Protein AF-A0A3M7RHE8-F1 (afdb_monomer)

Sequence (143 aa):
MLGQCRLSRFGSFSPKVFNRLSCANCYNLLVYVSPDTKLQFNVTYEGYLVSDDLGFDPTDPNDILGIKSSMQLSEFDRWRACCVSAERCCSKVMVKSPTNSSGHCTSIWDGWSCHKRTLAGQISKVKCPYYVLGDTCNTVFDY

Secondary structure (DSSP, 8-state):
-PPPEEETTTEEE-HHHHHHHHHHHHHHHHHHH-TT----SEEPTTS-EEETTEEE-TT-HHHHHHHHHTS-HHHHHHHHHHHHHHHHIIIIIITTS-S--TTEEPPEE-SS-EEPPEETTS----PPPHHHHTT-TT-----

Mean predicted aligned error: 5.84 Å

Nearest PDB structures (foldseek):
  4btl-assembly1_B  TM=3.552E-01  e=3.622E+00  Mus musculus
  2xuq-assembly1_B  TM=2.195E-01  e=7.659E+00  Mus musculus

Solvent-accessible surface area (backbone atoms only — not comparable to full-atom values): 8298 Å² total; per-residue (Å²): 131,86,49,51,19,32,39,68,91,78,46,75,30,50,57,70,57,34,41,23,35,47,27,30,48,20,52,63,46,42,50,78,60,35,81,86,56,70,80,74,52,49,70,48,97,81,12,33,38,31,46,94,93,46,76,31,48,66,74,40,78,76,37,41,55,61,58,47,73,60,51,54,70,72,57,44,52,26,31,52,49,41,26,54,50,48,40,47,31,30,71,67,46,26,46,69,44,82,88,81,60,88,70,44,44,73,39,32,32,74,70,80,52,64,46,65,65,35,52,61,96,56,88,82,84,70,81,71,49,49,60,60,51,48,92,61,71,75,74,76,83,82,128

Structure (mmCIF, N/CA/C/O backbone):
data_AF-A0A3M7RHE8-F1
#
_entry.id   AF-A0A3M7RHE8-F1
#
loop_
_atom_site.group_PDB
_atom_site.id
_atom_site.type_symbol
_atom_site.label_atom_id
_atom_site.label_alt_id
_atom_site.label_comp_id
_atom_site.label_asym_id
_atom_site.label_entity_id
_atom_site.label_seq_id
_atom_site.pdbx_PDB_ins_code
_atom_site.Cartn_x
_atom_site.Cartn_y
_atom_site.Cartn_z
_atom_site.occupancy
_atom_site.B_iso_or_equiv
_atom_site.auth_seq_id
_atom_site.auth_comp_id
_atom_site.auth_asym_id
_atom_site.auth_atom_id
_atom_site.pdbx_PDB_model_num
ATOM 1 N N . MET A 1 1 ? 22.206 -6.724 -3.349 1.00 43.06 1 MET A N 1
ATOM 2 C CA . MET A 1 1 ? 21.423 -5.502 -3.640 1.00 43.06 1 MET A CA 1
ATOM 3 C C . MET A 1 1 ? 20.066 -5.639 -2.974 1.00 43.06 1 MET A C 1
ATOM 5 O O . MET A 1 1 ? 19.356 -6.585 -3.288 1.00 43.06 1 MET A O 1
ATOM 9 N N . LEU A 1 2 ? 19.725 -4.761 -2.029 1.00 55.75 2 LEU A N 1
ATOM 10 C CA . LEU A 1 2 ? 18.357 -4.675 -1.509 1.00 55.75 2 LEU A CA 1
ATOM 11 C C . LEU A 1 2 ? 17.457 -4.200 -2.659 1.00 55.75 2 LEU A C 1
ATOM 13 O O . LEU A 1 2 ? 17.744 -3.171 -3.269 1.00 55.75 2 LEU A O 1
ATOM 17 N N . GLY A 1 3 ? 16.436 -4.983 -3.012 1.00 67.12 3 GLY A N 1
ATOM 18 C CA . GLY A 1 3 ? 15.517 -4.628 -4.094 1.00 67.12 3 GLY A CA 1
ATOM 19 C C . GLY A 1 3 ? 14.795 -3.313 -3.802 1.00 67.12 3 GLY A C 1
ATOM 20 O O . GLY A 1 3 ? 14.473 -3.037 -2.650 1.00 67.12 3 GLY A O 1
ATOM 21 N N . GLN A 1 4 ? 14.557 -2.499 -4.829 1.00 86.38 4 GLN A N 1
ATOM 22 C CA . GLN A 1 4 ? 13.878 -1.209 -4.694 1.00 86.38 4 GLN A CA 1
ATOM 23 C C . GLN A 1 4 ? 12.432 -1.295 -5.183 1.00 86.38 4 GLN A C 1
ATOM 25 O O . GLN A 1 4 ? 12.135 -1.990 -6.156 1.00 86.38 4 GLN A O 1
ATOM 30 N N . CYS A 1 5 ? 11.545 -0.559 -4.517 1.00 94.25 5 CYS A N 1
ATOM 31 C CA . CYS A 1 5 ? 10.127 -0.479 -4.843 1.00 94.25 5 CYS A CA 1
ATOM 32 C C . CYS A 1 5 ? 9.728 0.970 -5.090 1.00 94.25 5 CYS A C 1
ATOM 34 O O . CYS A 1 5 ? 10.124 1.862 -4.344 1.00 94.25 5 CYS A O 1
ATOM 36 N N . ARG A 1 6 ? 8.980 1.215 -6.166 1.00 93.12 6 ARG A N 1
ATOM 37 C CA . ARG A 1 6 ? 8.737 2.550 -6.698 1.00 93.12 6 ARG A CA 1
ATOM 38 C C . ARG A 1 6 ? 7.279 2.965 -6.568 1.00 93.12 6 ARG A C 1
ATOM 40 O O . ARG A 1 6 ? 6.387 2.310 -7.105 1.00 93.12 6 ARG A O 1
ATOM 47 N N . LEU A 1 7 ? 7.068 4.106 -5.923 1.00 92.50 7 LEU A N 1
ATOM 48 C CA . LEU A 1 7 ? 5.812 4.846 -5.974 1.00 92.50 7 LEU A CA 1
ATOM 49 C C . LEU A 1 7 ? 5.842 5.782 -7.185 1.00 92.50 7 LEU A C 1
ATOM 51 O O . LEU A 1 7 ? 6.844 6.466 -7.412 1.00 92.50 7 LEU A O 1
ATOM 55 N N . SER A 1 8 ? 4.746 5.846 -7.947 1.00 85.75 8 SER A N 1
ATOM 56 C CA . SER A 1 8 ? 4.677 6.627 -9.192 1.00 85.75 8 SER A CA 1
ATOM 57 C C . SER A 1 8 ? 5.111 8.085 -9.015 1.00 85.75 8 SER A C 1
ATOM 59 O O . SER A 1 8 ? 5.828 8.612 -9.862 1.00 85.75 8 SER A O 1
ATOM 61 N N . ARG A 1 9 ? 4.710 8.721 -7.905 1.00 76.88 9 ARG A N 1
ATOM 62 C CA . ARG A 1 9 ? 4.950 10.150 -7.632 1.00 76.88 9 ARG A CA 1
ATOM 63 C C . ARG A 1 9 ? 6.187 10.451 -6.778 1.00 76.88 9 ARG A C 1
ATOM 65 O O . ARG A 1 9 ? 6.620 11.593 -6.755 1.00 76.88 9 ARG A O 1
ATOM 72 N N . PHE A 1 10 ? 6.750 9.455 -6.092 1.00 81.94 10 PHE A N 1
ATOM 73 C CA . PHE A 1 10 ? 7.754 9.683 -5.038 1.00 81.94 10 PHE A CA 1
ATOM 74 C C . PHE A 1 10 ? 9.099 8.989 -5.289 1.00 81.94 10 PHE A C 1
ATOM 76 O O . PHE A 1 10 ? 10.057 9.217 -4.559 1.00 81.94 10 PHE A O 1
ATOM 83 N N . GLY A 1 11 ? 9.198 8.156 -6.329 1.00 85.94 11 GLY A N 1
ATOM 84 C CA . GLY A 1 11 ? 10.442 7.473 -6.677 1.00 85.94 11 GLY A CA 1
ATOM 85 C C . GLY A 1 11 ? 10.632 6.147 -5.941 1.00 85.94 11 GLY A C 1
ATOM 86 O O . GLY A 1 11 ? 9.659 5.479 -5.585 1.00 85.94 11 GLY A O 1
ATOM 87 N N . SER A 1 12 ? 11.891 5.723 -5.818 1.00 91.62 12 SER A N 1
ATOM 88 C CA . SER A 1 12 ? 12.286 4.397 -5.331 1.00 91.62 12 SER A CA 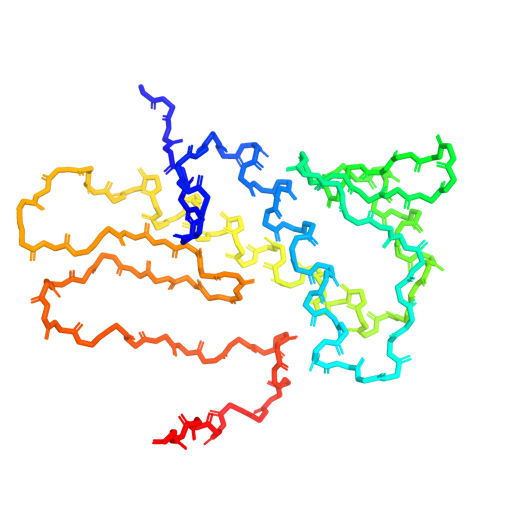1
ATOM 89 C C . SER A 1 12 ? 12.605 4.398 -3.837 1.00 91.62 12 SER A C 1
ATOM 91 O O . SER A 1 12 ? 13.361 5.236 -3.357 1.00 91.62 12 SER A O 1
ATOM 93 N N . PHE A 1 13 ? 12.113 3.388 -3.128 1.00 93.88 13 PHE A N 1
ATOM 94 C CA . PHE A 1 13 ? 12.302 3.181 -1.695 1.00 93.88 13 PHE A CA 1
ATOM 95 C C . PHE A 1 13 ? 12.764 1.752 -1.406 1.00 93.88 13 PHE A C 1
ATOM 97 O O . PHE A 1 13 ? 12.610 0.847 -2.232 1.00 93.88 13 PHE A O 1
ATOM 104 N N . SER A 1 14 ? 13.303 1.530 -0.205 1.00 94.56 14 SER A N 1
ATOM 105 C CA . SER A 1 14 ? 13.464 0.169 0.313 1.00 94.56 14 SER A CA 1
ATOM 106 C C . SER A 1 14 ? 12.086 -0.479 0.528 1.00 94.56 14 SER A C 1
ATOM 108 O O . SER A 1 14 ? 11.113 0.245 0.753 1.00 94.56 14 SER A O 1
ATOM 110 N N . PRO A 1 15 ? 11.964 -1.819 0.521 1.00 95.62 15 PRO A N 1
ATOM 111 C CA . PRO A 1 15 ? 10.672 -2.486 0.673 1.00 95.62 15 PRO A CA 1
ATOM 112 C C . PRO A 1 15 ? 9.956 -2.106 1.972 1.00 95.62 15 PRO A C 1
ATOM 114 O O . PRO A 1 15 ? 8.754 -1.879 1.965 1.00 95.62 15 PRO A O 1
ATOM 117 N N . LYS A 1 16 ? 10.703 -1.945 3.074 1.00 95.69 16 LYS A N 1
ATOM 118 C CA . LYS A 1 16 ? 10.145 -1.526 4.367 1.00 95.69 16 LYS A CA 1
ATOM 119 C C . LYS A 1 16 ? 9.508 -0.135 4.288 1.00 95.69 16 LYS A C 1
ATOM 121 O O . LYS A 1 16 ? 8.362 0.038 4.685 1.00 95.69 16 LYS A O 1
ATOM 126 N N . VAL A 1 17 ? 10.235 0.846 3.748 1.00 96.06 17 VAL A N 1
ATOM 127 C CA . VAL A 1 17 ? 9.732 2.224 3.618 1.00 96.06 17 VAL A CA 1
ATOM 128 C C . VAL A 1 17 ? 8.585 2.286 2.608 1.00 96.06 17 VAL A C 1
ATOM 130 O O . VAL A 1 17 ? 7.576 2.934 2.866 1.00 96.06 17 VAL A O 1
ATOM 133 N N . PHE A 1 18 ? 8.696 1.554 1.497 1.00 97.00 18 PHE A N 1
ATOM 134 C CA . PHE A 1 18 ? 7.631 1.436 0.507 1.00 97.00 18 PHE A CA 1
ATOM 135 C C . PHE A 1 18 ? 6.342 0.875 1.118 1.00 97.00 18 PHE A C 1
ATOM 137 O O . PHE A 1 18 ? 5.277 1.445 0.897 1.00 97.00 18 PHE A O 1
ATOM 144 N N . ASN A 1 19 ? 6.417 -0.221 1.880 1.00 97.12 19 ASN A N 1
ATOM 145 C CA . ASN A 1 19 ? 5.241 -0.857 2.477 1.00 97.12 19 ASN A CA 1
ATOM 146 C C . ASN A 1 19 ? 4.519 0.104 3.426 1.00 97.12 19 ASN A C 1
ATOM 148 O O . ASN A 1 19 ? 3.299 0.218 3.359 1.00 97.12 19 ASN A O 1
ATOM 152 N N . ARG A 1 20 ? 5.269 0.853 4.242 1.00 97.50 20 ARG A N 1
ATOM 153 C CA . ARG A 1 20 ? 4.690 1.856 5.139 1.00 97.50 20 ARG A CA 1
ATOM 154 C C . ARG A 1 20 ? 4.011 2.993 4.375 1.00 97.50 20 ARG A C 1
ATOM 156 O O . ARG A 1 20 ? 2.820 3.220 4.556 1.00 97.50 20 ARG A O 1
ATOM 163 N N . LEU A 1 21 ? 4.729 3.639 3.453 1.00 97.00 21 LEU A N 1
ATOM 164 C CA . LEU A 1 21 ? 4.190 4.739 2.643 1.00 97.00 21 LEU A CA 1
ATOM 165 C C . LEU A 1 21 ? 2.973 4.313 1.814 1.00 97.00 21 LEU A C 1
ATOM 167 O O . LEU A 1 21 ? 1.969 5.016 1.763 1.00 97.00 21 LEU A O 1
ATOM 171 N N . SER A 1 22 ? 3.052 3.161 1.147 1.00 96.88 22 SER A N 1
ATOM 172 C CA . SER A 1 22 ? 1.951 2.658 0.323 1.00 96.88 22 SER A CA 1
ATOM 173 C C . SER A 1 22 ? 0.731 2.286 1.163 1.00 96.88 22 SER A C 1
ATOM 175 O O . SER A 1 22 ? -0.379 2.623 0.765 1.00 96.88 22 SER A O 1
ATOM 177 N N . CYS A 1 23 ? 0.916 1.677 2.337 1.00 97.38 23 CYS A N 1
ATOM 178 C CA . CYS A 1 23 ? -0.192 1.344 3.227 1.00 97.38 23 CYS A CA 1
ATOM 179 C C . CYS A 1 23 ? -0.840 2.591 3.855 1.00 97.38 23 CYS A C 1
ATOM 181 O O . CYS A 1 23 ? -2.063 2.647 3.984 1.00 97.38 23 CYS A O 1
ATOM 183 N N . ALA A 1 24 ? -0.058 3.631 4.157 1.00 96.88 24 ALA A N 1
ATOM 184 C CA . ALA A 1 24 ? -0.593 4.927 4.572 1.00 96.88 24 ALA A CA 1
ATOM 185 C C . ALA A 1 24 ? -1.366 5.627 3.438 1.00 96.88 24 ALA A C 1
ATOM 187 O O . ALA A 1 24 ? -2.456 6.150 3.645 1.00 96.88 24 ALA A O 1
ATOM 188 N N . ASN A 1 25 ? -0.874 5.563 2.198 1.00 94.75 25 ASN A N 1
ATOM 189 C CA . ASN A 1 25 ? -1.612 6.078 1.040 1.00 94.75 25 ASN A CA 1
ATOM 190 C C . ASN A 1 25 ? -2.921 5.309 0.794 1.00 94.75 25 ASN A C 1
ATOM 192 O O . ASN A 1 25 ? -3.935 5.916 0.457 1.00 94.75 25 ASN A O 1
ATOM 196 N N . CYS A 1 26 ? -2.924 3.992 1.015 1.00 95.69 26 CYS A N 1
ATOM 197 C CA . CYS A 1 26 ? -4.138 3.178 0.984 1.00 95.69 26 CYS A CA 1
ATOM 198 C C . CYS A 1 26 ? -5.167 3.604 2.042 1.00 95.69 26 CYS A C 1
ATOM 200 O O . CYS A 1 26 ? -6.359 3.405 1.836 1.00 95.69 26 CYS A O 1
ATOM 202 N N . TYR A 1 27 ? -4.736 4.167 3.173 1.00 95.50 27 TYR A N 1
ATOM 203 C CA . TYR A 1 27 ? -5.649 4.693 4.187 1.00 95.50 27 TYR A CA 1
ATOM 204 C C . TYR A 1 27 ? -6.359 5.953 3.671 1.00 95.50 27 TYR A C 1
ATOM 206 O O . TYR A 1 27 ? -7.585 6.022 3.696 1.00 95.50 27 TYR A O 1
ATOM 214 N N . ASN A 1 28 ? -5.613 6.888 3.068 1.00 92.56 28 ASN A N 1
ATOM 215 C CA . ASN A 1 28 ? -6.195 8.055 2.389 1.00 92.56 28 ASN A CA 1
ATOM 216 C C . ASN A 1 28 ? -7.128 7.673 1.230 1.00 92.56 28 ASN A C 1
ATOM 218 O O . ASN A 1 28 ? -8.090 8.388 0.954 1.00 92.56 28 ASN A O 1
ATOM 222 N N . LEU A 1 29 ? -6.872 6.543 0.562 1.00 90.81 29 LEU A N 1
ATOM 223 C CA . LEU A 1 29 ? -7.726 6.048 -0.518 1.00 90.81 29 LEU A CA 1
ATOM 224 C C . LEU A 1 29 ? -9.167 5.788 -0.054 1.00 9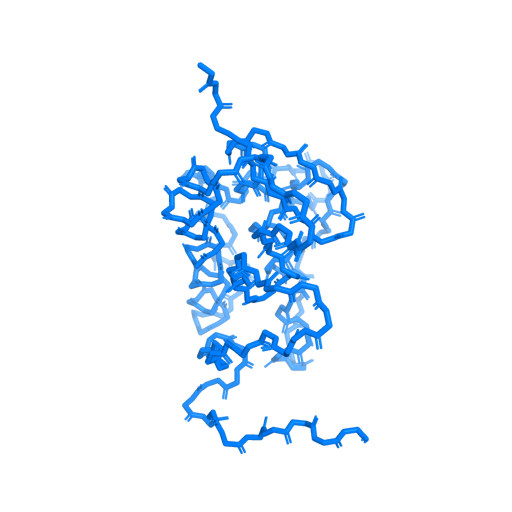0.81 29 LEU A C 1
ATOM 226 O O . LEU A 1 29 ? -10.082 5.950 -0.859 1.00 90.81 29 LEU A O 1
ATOM 230 N N . LEU A 1 30 ? -9.381 5.434 1.221 1.00 89.94 30 LEU A N 1
ATOM 231 C CA . LEU A 1 30 ? -10.709 5.124 1.758 1.00 89.94 30 LEU A CA 1
ATOM 232 C C . LEU A 1 30 ? -11.717 6.260 1.539 1.00 89.94 30 LEU A C 1
ATOM 234 O O . LEU A 1 30 ? -12.838 5.982 1.128 1.00 89.94 30 LEU A O 1
ATOM 238 N N . VAL A 1 31 ? -11.300 7.520 1.701 1.00 88.38 31 VAL A N 1
ATOM 239 C CA . VAL A 1 31 ? -12.167 8.702 1.500 1.00 88.38 31 VAL A CA 1
ATOM 240 C C . VAL A 1 31 ? -12.707 8.780 0.071 1.00 88.38 31 VAL A C 1
ATOM 242 O O . VAL A 1 31 ? -13.814 9.258 -0.154 1.00 88.38 31 VAL A O 1
ATOM 245 N N . TYR A 1 32 ? -11.947 8.286 -0.908 1.00 84.25 32 TYR A N 1
ATOM 246 C CA . TYR A 1 32 ? -12.362 8.301 -2.310 1.00 84.25 32 TYR A CA 1
ATOM 247 C C . TYR A 1 32 ? -13.276 7.129 -2.676 1.00 84.25 32 TYR A C 1
ATOM 249 O O . TYR A 1 32 ? -14.049 7.234 -3.624 1.00 84.25 32 TYR A O 1
ATOM 257 N N . VAL A 1 33 ? -13.180 6.008 -1.957 1.00 82.56 33 VAL A N 1
ATOM 258 C CA . VAL A 1 33 ? -13.897 4.760 -2.287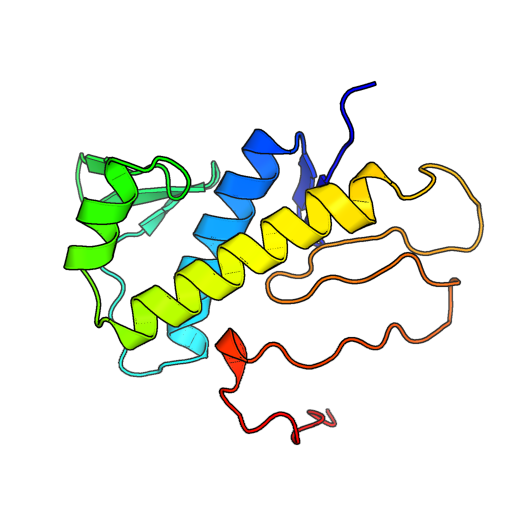 1.00 82.56 33 VAL A CA 1
ATOM 259 C C . VAL A 1 33 ? -15.074 4.476 -1.352 1.00 82.56 33 VAL A C 1
ATOM 261 O O . VAL A 1 33 ? -15.825 3.521 -1.561 1.00 82.56 33 VAL A O 1
ATOM 264 N N . SER A 1 34 ? -15.213 5.282 -0.305 1.00 83.19 34 SER A N 1
ATOM 265 C CA . SER A 1 34 ? -16.262 5.213 0.702 1.00 83.19 34 SER A CA 1
ATOM 266 C C . SER A 1 34 ? -16.536 6.642 1.198 1.00 83.19 34 SER A C 1
ATOM 268 O O . SER A 1 34 ? -15.878 7.115 2.121 1.00 83.19 34 SER A O 1
ATOM 270 N N . PRO A 1 35 ? -17.470 7.371 0.554 1.00 78.31 35 PRO A N 1
ATOM 271 C CA . PRO A 1 35 ? -17.705 8.795 0.826 1.00 78.31 35 PRO A CA 1
ATOM 272 C C . PRO A 1 35 ? -18.092 9.113 2.276 1.00 78.31 35 PRO A C 1
ATOM 274 O O . PRO A 1 35 ? -17.826 10.212 2.756 1.00 78.31 35 PRO A O 1
ATOM 277 N N . ASP A 1 36 ? -18.695 8.151 2.977 1.00 84.31 36 ASP A N 1
ATOM 278 C CA . ASP A 1 36 ? -19.088 8.290 4.382 1.00 84.31 36 ASP A CA 1
ATOM 279 C C . ASP A 1 36 ? -17.926 8.040 5.361 1.00 84.31 36 ASP A C 1
ATOM 281 O O . ASP A 1 36 ? -18.075 8.243 6.571 1.00 84.31 36 ASP A O 1
ATOM 285 N N . THR A 1 37 ? -16.759 7.613 4.862 1.00 87.31 37 THR A N 1
ATOM 286 C CA . THR A 1 37 ? -15.579 7.358 5.689 1.00 87.31 37 THR A CA 1
ATOM 287 C C . THR A 1 37 ? -15.062 8.649 6.304 1.00 87.31 37 THR A C 1
ATOM 289 O O . THR A 1 37 ? -14.668 9.590 5.615 1.00 87.31 37 THR A O 1
ATOM 292 N N . LYS A 1 38 ? -14.963 8.652 7.634 1.00 88.38 38 LYS A N 1
ATOM 293 C CA . LYS A 1 38 ? -14.302 9.706 8.406 1.00 88.38 38 LYS A CA 1
ATOM 294 C C . LYS A 1 38 ? -12.986 9.171 8.944 1.00 88.38 38 LYS A C 1
ATOM 296 O O . LYS A 1 38 ? -12.970 8.408 9.906 1.00 88.38 38 LYS A O 1
ATOM 301 N N . LEU A 1 39 ? -11.886 9.562 8.308 1.00 89.88 39 LEU A N 1
ATOM 302 C CA . LEU A 1 39 ? -10.555 9.180 8.767 1.00 89.88 39 LEU A CA 1
ATOM 303 C C . LEU A 1 39 ? -10.241 9.866 10.097 1.00 89.88 39 LEU A C 1
ATOM 305 O O . LEU A 1 39 ? -10.349 11.083 10.208 1.00 89.88 39 LEU A O 1
ATOM 309 N N . GLN A 1 40 ? -9.815 9.080 11.083 1.00 92.62 40 GLN A N 1
ATOM 310 C CA . GLN A 1 40 ? -9.429 9.585 12.407 1.00 92.62 40 GLN A CA 1
ATOM 311 C C . GLN A 1 40 ? -7.948 9.962 12.514 1.00 92.62 40 GLN A C 1
ATOM 313 O O . GLN A 1 40 ? -7.523 10.532 13.510 1.00 92.62 40 GLN A O 1
ATOM 318 N N . PHE A 1 41 ? -7.159 9.649 11.489 1.00 95.25 41 PHE A N 1
ATOM 319 C CA . PHE A 1 41 ? -5.715 9.832 11.488 1.00 95.25 41 PHE A CA 1
ATOM 320 C C . PHE A 1 41 ? -5.302 10.664 10.285 1.00 95.25 41 PHE A C 1
ATOM 322 O O . PHE A 1 41 ? -5.814 10.467 9.181 1.00 95.25 41 PHE A O 1
ATOM 329 N N . ASN A 1 42 ? -4.327 11.539 10.490 1.00 95.00 42 ASN A N 1
ATOM 330 C CA . ASN A 1 42 ? -3.610 12.189 9.406 1.00 95.00 42 ASN A CA 1
ATOM 331 C C . ASN A 1 42 ? -2.463 11.292 8.936 1.00 95.00 42 ASN A C 1
ATOM 333 O O . ASN A 1 42 ? -1.854 10.578 9.730 1.00 95.00 42 ASN A O 1
ATOM 337 N N . VAL A 1 43 ? -2.147 11.345 7.645 1.00 95.44 43 VAL A N 1
ATOM 338 C CA . VAL A 1 43 ? -1.016 10.609 7.069 1.00 95.44 43 VAL A CA 1
ATOM 339 C C . VAL A 1 43 ? 0.206 11.520 7.007 1.00 95.44 43 VAL A C 1
ATOM 341 O O . VAL A 1 43 ? 0.155 12.572 6.369 1.00 95.44 43 VAL A O 1
ATOM 344 N N . THR A 1 44 ? 1.312 11.120 7.637 1.00 95.38 44 THR A N 1
ATOM 345 C CA . THR A 1 44 ? 2.580 11.865 7.564 1.00 95.38 44 THR A CA 1
ATOM 346 C C . THR A 1 44 ? 3.331 11.588 6.262 1.00 95.38 44 THR A C 1
ATOM 348 O O . THR A 1 44 ? 3.066 10.609 5.557 1.00 95.38 44 THR A O 1
ATOM 351 N N . TYR A 1 45 ? 4.330 12.420 5.950 1.00 92.50 45 TYR A N 1
ATOM 352 C CA . TYR A 1 45 ? 5.165 12.227 4.759 1.00 92.50 45 TYR A CA 1
ATOM 353 C C . TYR A 1 45 ? 6.027 10.956 4.836 1.00 92.50 45 TYR A C 1
ATOM 355 O O . TYR A 1 45 ? 6.397 10.399 3.804 1.00 92.50 45 TYR A O 1
ATOM 363 N N . GLU A 1 46 ? 6.333 10.471 6.041 1.00 94.56 46 GLU A N 1
ATOM 364 C CA . GLU A 1 46 ? 7.039 9.211 6.281 1.00 94.56 46 GLU A CA 1
ATOM 365 C C . GLU A 1 46 ? 6.114 7.988 6.265 1.00 94.56 46 GLU A C 1
ATOM 367 O O . GLU A 1 46 ? 6.613 6.857 6.314 1.00 94.56 46 GLU A O 1
ATOM 372 N N . GLY A 1 47 ? 4.797 8.197 6.174 1.00 95.75 47 GLY A N 1
ATOM 373 C CA . GLY A 1 47 ? 3.786 7.146 6.095 1.00 95.75 47 GLY A CA 1
ATOM 374 C C . GLY A 1 47 ? 3.291 6.637 7.446 1.00 95.75 47 GLY A C 1
ATOM 375 O O . GLY A 1 47 ? 2.869 5.486 7.524 1.00 95.75 47 GLY A O 1
ATOM 376 N N . TYR A 1 48 ? 3.359 7.445 8.502 1.00 97.25 48 TYR A N 1
ATOM 377 C CA . TYR A 1 48 ? 2.694 7.129 9.768 1.00 97.25 48 TYR A CA 1
ATOM 378 C C . TYR A 1 48 ? 1.256 7.648 9.761 1.00 97.25 48 TYR A C 1
ATOM 380 O O . TYR A 1 48 ? 0.951 8.633 9.085 1.00 97.25 48 TYR A O 1
ATOM 388 N N . LEU A 1 49 ? 0.380 6.979 10.508 1.00 97.06 49 LEU A N 1
ATOM 389 C CA . LEU A 1 49 ? -0.963 7.466 10.813 1.00 97.06 49 LEU A CA 1
ATOM 390 C C . LEU A 1 49 ? -0.914 8.140 12.181 1.00 97.06 49 LEU A C 1
ATOM 392 O O . LEU A 1 49 ? -0.494 7.505 13.142 1.00 97.06 49 LEU A O 1
ATOM 396 N N . VAL A 1 50 ? -1.295 9.412 12.274 1.00 96.00 50 VAL A N 1
ATOM 397 C CA . VAL A 1 50 ? -1.171 10.188 13.517 1.00 96.00 50 VAL A CA 1
ATOM 398 C C . VAL A 1 50 ? -2.500 10.797 13.951 1.00 96.00 50 VAL A C 1
ATOM 400 O O . VAL A 1 50 ? -3.247 11.317 13.120 1.00 96.00 50 VAL A O 1
ATOM 403 N N . SER A 1 51 ? -2.781 10.742 15.251 1.00 92.56 51 SER A N 1
ATOM 404 C CA . SER A 1 51 ? -3.861 11.479 15.921 1.00 92.56 51 SER A CA 1
ATOM 405 C C . SER A 1 51 ? -3.277 12.114 17.171 1.00 92.56 51 SER A C 1
ATOM 407 O O . SER A 1 51 ? -2.756 11.398 18.026 1.00 92.56 51 SER A O 1
ATOM 409 N N . ASP A 1 52 ? -3.370 13.438 17.274 1.00 86.19 52 ASP A N 1
ATOM 410 C CA . ASP A 1 52 ? -2.752 14.221 18.347 1.00 86.19 52 ASP A CA 1
ATOM 411 C C . ASP A 1 52 ? -1.257 13.870 18.511 1.00 86.19 52 ASP A C 1
ATOM 413 O O . ASP A 1 52 ? -0.479 14.071 17.576 1.00 86.19 52 ASP A O 1
ATOM 417 N N . ASP A 1 53 ? -0.871 13.298 19.656 1.00 82.94 53 ASP A N 1
ATOM 418 C CA . ASP A 1 53 ? 0.505 12.896 19.983 1.00 82.94 53 ASP A CA 1
ATOM 419 C C . ASP A 1 53 ? 0.792 11.401 19.729 1.00 82.94 53 ASP A C 1
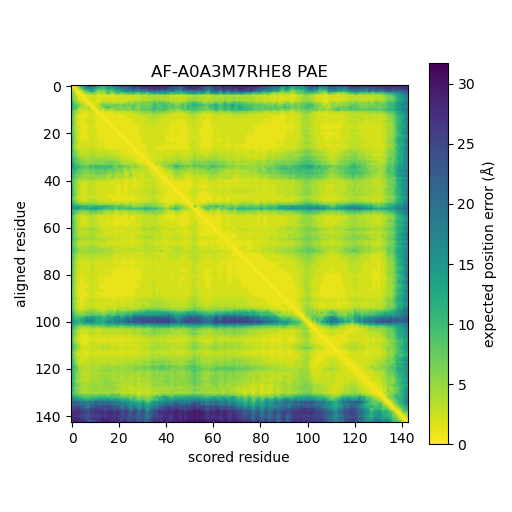ATOM 421 O O . ASP A 1 53 ? 1.892 10.913 20.003 1.00 82.94 53 ASP A O 1
ATOM 425 N N . LEU A 1 54 ? -0.188 10.642 19.224 1.00 88.88 54 LEU A N 1
ATOM 426 C CA . LEU A 1 54 ? -0.049 9.212 18.947 1.00 88.88 54 LEU A CA 1
ATOM 427 C C . LEU A 1 54 ? 0.270 8.973 17.472 1.00 88.88 54 LEU A C 1
ATOM 429 O O . LEU A 1 54 ? -0.442 9.445 16.586 1.00 88.88 54 LEU A O 1
ATOM 433 N N . GLY A 1 55 ? 1.321 8.192 17.217 1.00 93.50 55 GLY A N 1
ATOM 434 C CA . GLY A 1 55 ? 1.715 7.750 15.884 1.00 93.50 55 GLY A CA 1
ATOM 435 C C . GLY A 1 55 ? 1.675 6.235 15.756 1.00 93.50 55 GLY A C 1
ATOM 436 O O . GLY A 1 55 ? 2.190 5.524 16.612 1.00 93.50 55 GLY A O 1
ATOM 437 N N . PHE A 1 56 ? 1.087 5.766 14.661 1.00 96.62 56 PHE A N 1
ATOM 438 C CA . PHE A 1 56 ? 0.887 4.359 14.346 1.00 96.62 56 PHE A CA 1
ATOM 439 C C . PHE A 1 56 ? 1.621 4.017 13.045 1.00 96.62 56 PHE A C 1
ATOM 441 O O . PHE A 1 56 ? 1.434 4.683 12.018 1.00 96.62 56 PHE A O 1
ATOM 448 N N . ASP A 1 57 ? 2.452 2.976 13.059 1.00 97.38 57 ASP A N 1
ATOM 449 C CA . ASP A 1 57 ? 2.998 2.377 11.846 1.00 97.38 57 ASP A CA 1
ATOM 450 C C . ASP A 1 57 ? 1.928 1.457 11.225 1.00 97.38 57 ASP A C 1
ATOM 452 O O . ASP A 1 57 ? 1.599 0.412 11.789 1.00 97.38 57 ASP A O 1
ATOM 456 N N . PRO A 1 58 ? 1.390 1.773 10.031 1.00 97.06 58 PRO A N 1
ATOM 457 C CA . PRO A 1 58 ? 0.341 0.973 9.391 1.00 97.06 58 PRO A CA 1
ATOM 458 C C . PRO A 1 58 ? 0.787 -0.451 8.995 1.00 97.06 58 PRO A C 1
ATOM 460 O O . PRO A 1 58 ? -0.016 -1.252 8.496 1.00 97.06 58 PRO A O 1
ATOM 463 N N . THR A 1 59 ? 2.068 -0.777 9.185 1.00 96.69 59 THR A N 1
ATOM 464 C CA . THR A 1 59 ? 2.648 -2.101 8.950 1.00 96.69 59 THR A CA 1
ATOM 465 C C . THR A 1 59 ? 2.999 -2.859 10.230 1.00 96.69 59 THR A C 1
ATOM 467 O O . THR A 1 59 ? 3.267 -4.059 10.136 1.00 96.69 59 THR A O 1
ATOM 470 N N . ASP A 1 60 ? 2.958 -2.219 11.405 1.00 96.50 60 ASP A N 1
ATOM 471 C CA . ASP A 1 60 ? 3.205 -2.883 12.688 1.00 96.50 60 ASP A CA 1
ATOM 472 C C . ASP A 1 60 ? 1.936 -3.619 13.171 1.00 96.50 60 ASP A C 1
ATOM 474 O O . ASP A 1 60 ? 0.868 -3.010 13.284 1.00 96.50 60 ASP A O 1
ATOM 478 N N . PRO A 1 61 ? 2.005 -4.935 13.458 1.00 93.75 61 PRO A N 1
ATOM 479 C CA . PRO A 1 61 ? 0.865 -5.701 13.960 1.00 93.75 61 PRO A CA 1
ATOM 480 C C . PRO A 1 61 ? 0.213 -5.145 15.231 1.00 93.75 61 PRO A C 1
ATOM 482 O O . PRO A 1 61 ? -0.999 -5.301 15.390 1.00 93.75 61 PRO A O 1
ATOM 485 N N . ASN A 1 62 ? 0.982 -4.514 16.122 1.00 93.69 62 ASN A N 1
ATOM 486 C CA . ASN A 1 62 ? 0.460 -3.944 17.363 1.00 93.69 62 ASN A CA 1
ATOM 487 C C . ASN A 1 62 ? -0.373 -2.687 17.082 1.00 93.69 62 ASN A C 1
ATOM 489 O O . ASN A 1 62 ? -1.460 -2.524 17.637 1.00 93.69 62 ASN A O 1
ATOM 493 N N . ASP A 1 63 ? 0.086 -1.853 16.151 1.00 95.88 63 ASP A N 1
ATOM 494 C CA . ASP A 1 63 ? -0.576 -0.601 15.778 1.00 95.88 63 ASP A CA 1
ATOM 495 C C . ASP A 1 63 ? -1.821 -0.837 14.915 1.00 95.88 63 ASP A C 1
ATOM 497 O O . ASP A 1 63 ? -2.821 -0.122 15.030 1.00 95.88 63 ASP A O 1
ATOM 501 N N . ILE A 1 64 ? -1.812 -1.893 14.092 1.00 94.94 64 ILE A N 1
ATOM 502 C CA . ILE A 1 64 ? -2.950 -2.288 13.249 1.00 94.94 64 ILE A CA 1
ATOM 503 C C . ILE A 1 64 ? -4.227 -2.500 14.071 1.00 94.94 64 ILE A C 1
ATOM 505 O O . ILE A 1 64 ? -5.315 -2.210 13.571 1.00 94.94 64 ILE A O 1
ATOM 509 N N . LEU A 1 65 ? -4.130 -2.987 15.313 1.00 91.88 65 LEU A N 1
ATOM 510 C CA . LEU A 1 65 ? -5.300 -3.169 16.179 1.00 91.88 65 LEU A CA 1
ATOM 511 C C . LEU A 1 65 ? -5.928 -1.829 16.581 1.00 91.88 65 LEU A C 1
ATOM 513 O O . LEU A 1 65 ? -7.153 -1.697 16.535 1.00 91.88 65 LEU A O 1
ATOM 517 N N . GLY A 1 66 ? -5.099 -0.832 16.904 1.00 90.94 66 GLY A N 1
ATOM 518 C CA . GLY A 1 66 ? -5.548 0.532 17.182 1.00 90.94 66 GLY A CA 1
ATOM 519 C C . GLY A 1 66 ? -6.240 1.145 15.966 1.00 90.94 66 GLY A C 1
ATOM 520 O O . GLY A 1 66 ? -7.376 1.609 16.065 1.00 90.94 66 GLY A O 1
ATOM 521 N N . ILE A 1 67 ? -5.615 1.027 14.791 1.00 93.94 67 ILE A N 1
ATOM 522 C CA . ILE A 1 67 ? -6.173 1.535 13.530 1.00 93.94 67 ILE A CA 1
ATOM 523 C C . ILE A 1 67 ? -7.488 0.827 13.178 1.00 93.94 67 ILE A C 1
ATOM 525 O O . ILE A 1 67 ? -8.451 1.465 12.766 1.00 93.94 67 ILE A O 1
ATOM 529 N N . LYS A 1 68 ? -7.578 -0.494 13.380 1.00 94.62 68 LYS A N 1
ATOM 530 C CA . LYS A 1 68 ? -8.813 -1.253 13.133 1.00 94.62 68 LYS A CA 1
ATOM 531 C C . LYS A 1 68 ? -9.984 -0.722 13.953 1.00 94.62 68 LYS A C 1
ATOM 533 O O . LYS A 1 68 ? -11.100 -0.676 13.451 1.00 94.62 68 LYS A O 1
ATOM 538 N N . SER A 1 69 ? -9.735 -0.342 15.204 1.00 92.19 69 SER A N 1
ATOM 539 C CA . SER A 1 69 ? -10.785 0.142 16.102 1.00 92.19 69 SER A CA 1
ATOM 540 C C . SER A 1 69 ? -11.352 1.513 15.711 1.00 92.19 69 SER A C 1
ATOM 542 O O . SER A 1 69 ? -12.426 1.878 16.181 1.00 92.19 69 SER A O 1
ATOM 544 N N . SER A 1 70 ? -10.676 2.2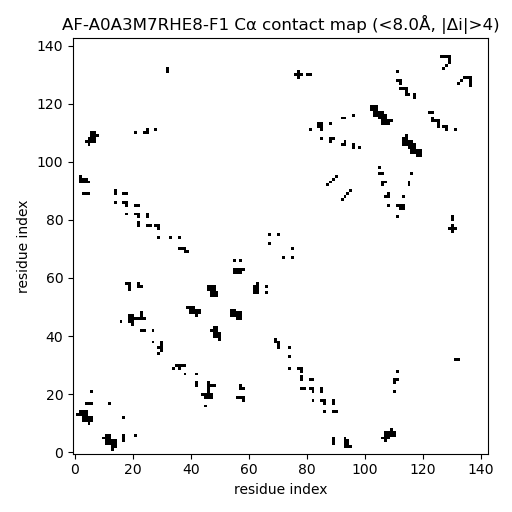53 14.823 1.00 91.19 70 SER A N 1
ATOM 545 C CA . SER A 1 70 ? -11.084 3.597 14.407 1.00 91.19 70 SER A CA 1
ATOM 546 C C . SER A 1 70 ? -12.011 3.630 13.185 1.00 91.19 70 SER A C 1
ATOM 548 O O . SER A 1 70 ? -12.383 4.723 12.754 1.00 91.19 70 SER A O 1
ATOM 550 N N . MET A 1 71 ? -12.335 2.481 12.581 1.00 92.50 71 MET A N 1
ATOM 551 C CA . MET A 1 71 ? -13.081 2.395 11.318 1.00 92.50 71 MET A CA 1
ATOM 552 C C . MET A 1 71 ? -14.009 1.176 11.268 1.00 92.50 71 MET A C 1
ATOM 554 O O . MET A 1 71 ? -13.901 0.251 12.075 1.00 92.50 71 MET A O 1
ATOM 558 N N . GLN A 1 72 ? -14.923 1.151 10.299 1.00 92.38 72 GLN A N 1
ATOM 559 C CA . GLN A 1 72 ? -15.792 -0.002 10.075 1.00 92.38 72 GLN A CA 1
ATOM 560 C C . GLN A 1 72 ? -14.990 -1.197 9.551 1.00 92.38 72 GLN A C 1
ATOM 562 O O . GLN A 1 72 ? -13.998 -1.045 8.836 1.00 92.38 72 GLN A O 1
ATOM 567 N N . LEU A 1 73 ? -15.459 -2.416 9.839 1.00 92.00 73 LEU A N 1
ATOM 568 C CA . LEU A 1 73 ? -14.764 -3.637 9.418 1.00 92.00 73 LEU A CA 1
ATOM 569 C C . LEU A 1 73 ? -14.573 -3.707 7.892 1.00 92.00 73 LEU A C 1
ATOM 571 O O . LEU A 1 73 ? -13.504 -4.087 7.429 1.00 92.00 73 LEU A O 1
ATOM 575 N N . SER A 1 74 ? -15.563 -3.270 7.112 1.00 90.06 74 SER A N 1
ATOM 576 C CA . SER A 1 74 ? -15.470 -3.225 5.649 1.00 90.06 74 SER A CA 1
ATOM 577 C C . SER A 1 74 ? -14.428 -2.226 5.136 1.00 90.06 74 SER A C 1
ATOM 579 O O . SER A 1 74 ? -13.774 -2.486 4.127 1.00 90.06 74 SER A O 1
ATOM 581 N N . GLU A 1 75 ? -14.256 -1.088 5.811 1.00 91.88 75 GLU A N 1
ATOM 582 C CA . GLU A 1 75 ? -13.220 -0.098 5.486 1.00 91.88 75 GLU A CA 1
ATOM 583 C C . GLU A 1 75 ? -11.840 -0.661 5.823 1.00 91.88 75 GLU A C 1
ATOM 585 O O . GLU A 1 75 ? -10.925 -0.598 5.002 1.00 91.88 75 GLU A O 1
ATOM 590 N N . PHE A 1 76 ? -11.724 -1.305 6.987 1.00 94.19 76 PHE A N 1
ATOM 591 C CA . PHE A 1 76 ? -10.508 -1.988 7.406 1.00 94.19 76 PHE A CA 1
ATOM 592 C C . PHE A 1 76 ? -10.094 -3.069 6.409 1.00 94.19 76 PHE A C 1
ATOM 594 O O . PHE A 1 76 ? -8.938 -3.100 5.987 1.00 94.19 76 PHE A O 1
ATOM 601 N N . ASP A 1 77 ? -11.026 -3.918 5.978 1.00 93.19 77 ASP A N 1
ATOM 602 C CA . ASP A 1 77 ? -10.742 -4.988 5.024 1.00 93.19 77 ASP A CA 1
ATOM 603 C C . ASP A 1 77 ? -10.275 -4.427 3.673 1.00 93.19 77 ASP A C 1
ATOM 605 O O . ASP A 1 77 ? -9.289 -4.912 3.110 1.00 93.19 77 ASP A O 1
ATOM 609 N N . ARG A 1 78 ? -10.910 -3.355 3.174 1.00 92.44 78 ARG A N 1
ATOM 610 C CA . ARG A 1 78 ? -10.480 -2.662 1.945 1.00 92.44 78 ARG A CA 1
ATOM 611 C C . ARG A 1 78 ? -9.090 -2.048 2.092 1.00 92.44 78 ARG A C 1
ATOM 613 O O . ARG A 1 78 ? -8.232 -2.243 1.229 1.00 92.44 78 ARG A O 1
ATOM 620 N N . TRP A 1 79 ? -8.841 -1.342 3.189 1.00 95.25 79 TRP A N 1
ATOM 621 C CA . TRP A 1 79 ? -7.544 -0.737 3.469 1.00 95.25 79 TRP A CA 1
ATOM 622 C C . TRP A 1 79 ? -6.436 -1.791 3.556 1.00 95.25 79 TRP A C 1
ATOM 624 O O . TRP A 1 79 ? -5.425 -1.692 2.854 1.00 95.25 79 TRP A O 1
ATOM 634 N N . ARG A 1 80 ? -6.647 -2.860 4.335 1.00 96.62 80 ARG A N 1
ATOM 635 C CA . ARG A 1 80 ? -5.691 -3.969 4.460 1.00 96.62 80 ARG A CA 1
ATOM 636 C C . ARG A 1 80 ? -5.451 -4.669 3.132 1.00 96.62 80 ARG A C 1
ATOM 638 O O . ARG A 1 80 ? -4.301 -4.971 2.809 1.00 96.62 80 ARG A O 1
ATOM 645 N N . ALA A 1 81 ? -6.494 -4.890 2.340 1.00 95.38 81 ALA A N 1
ATOM 646 C CA . ALA A 1 81 ? -6.371 -5.457 1.005 1.00 95.38 81 ALA A CA 1
ATOM 647 C C . ALA A 1 81 ? -5.499 -4.595 0.078 1.00 95.38 81 ALA A C 1
ATOM 649 O O . ALA A 1 81 ? -4.645 -5.131 -0.636 1.00 95.38 81 ALA A O 1
ATOM 650 N N . CYS A 1 82 ? -5.660 -3.271 0.129 1.00 96.38 82 CYS A N 1
ATOM 651 C CA . CYS A 1 82 ? -4.811 -2.332 -0.599 1.00 96.38 82 CYS A CA 1
ATOM 652 C C . CYS A 1 82 ? -3.345 -2.424 -0.139 1.00 96.38 82 CYS A C 1
ATOM 654 O O . CYS A 1 82 ? -2.454 -2.598 -0.975 1.00 96.38 82 CYS A O 1
ATOM 656 N N . CYS A 1 83 ? -3.088 -2.426 1.176 1.00 97.38 83 CYS A N 1
ATOM 657 C CA . CYS A 1 83 ? -1.736 -2.562 1.733 1.00 97.38 83 CYS A CA 1
ATOM 658 C C . CYS A 1 83 ? -1.040 -3.853 1.279 1.00 97.38 83 CYS A C 1
ATOM 660 O O . CYS A 1 83 ? 0.087 -3.822 0.780 1.00 97.38 83 CYS A O 1
ATOM 662 N N . VAL A 1 84 ? -1.731 -4.991 1.393 1.00 97.12 84 VAL A N 1
ATOM 663 C CA . VAL A 1 84 ? -1.211 -6.304 0.976 1.00 97.12 84 VAL A CA 1
ATOM 664 C C . VAL A 1 84 ? -0.956 -6.339 -0.533 1.00 97.12 84 VAL A C 1
ATOM 666 O O . VAL A 1 84 ? 0.028 -6.923 -0.995 1.00 97.12 84 VAL A O 1
ATOM 669 N N . SER A 1 85 ? -1.815 -5.697 -1.327 1.00 96.75 85 SER A N 1
ATOM 670 C CA . SER A 1 85 ? -1.621 -5.585 -2.772 1.00 96.75 85 SER A CA 1
ATOM 671 C C . SER A 1 85 ? -0.364 -4.779 -3.122 1.00 96.75 85 SER A C 1
ATOM 673 O O . SER A 1 85 ? 0.409 -5.203 -3.988 1.00 96.75 85 SER A O 1
ATOM 675 N N . ALA A 1 86 ? -0.114 -3.666 -2.427 1.00 96.94 86 ALA A N 1
ATOM 676 C CA . ALA A 1 86 ? 1.091 -2.864 -2.610 1.00 96.94 86 ALA A CA 1
ATOM 677 C C . ALA A 1 86 ? 2.359 -3.649 -2.232 1.00 96.94 86 ALA A C 1
ATOM 679 O O . ALA A 1 86 ? 3.297 -3.743 -3.031 1.00 96.94 86 ALA A O 1
ATOM 680 N N . GLU A 1 87 ? 2.367 -4.301 -1.068 1.00 97.06 87 GLU A N 1
ATOM 681 C CA . GLU A 1 87 ? 3.474 -5.156 -0.624 1.00 97.06 87 GLU A C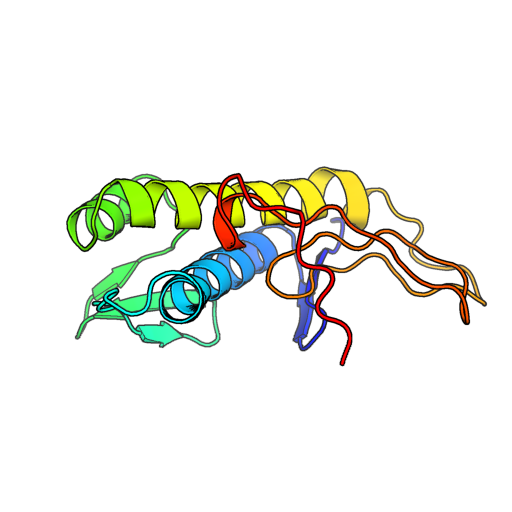A 1
ATOM 682 C C . GLU A 1 87 ? 3.762 -6.283 -1.630 1.00 97.06 87 GLU A C 1
ATOM 684 O O . GLU A 1 87 ? 4.917 -6.561 -1.986 1.00 97.06 87 GLU A O 1
ATOM 689 N N . ARG A 1 88 ? 2.712 -6.933 -2.145 1.00 96.38 88 ARG A N 1
ATOM 690 C CA . ARG A 1 88 ? 2.846 -7.964 -3.179 1.00 96.38 88 ARG A CA 1
ATOM 691 C C . ARG A 1 88 ? 3.431 -7.388 -4.465 1.00 96.38 88 ARG A C 1
ATOM 693 O O . ARG A 1 88 ? 4.268 -8.042 -5.089 1.00 96.38 88 ARG A O 1
ATOM 700 N N . CYS A 1 89 ? 3.025 -6.184 -4.859 1.00 96.06 89 CYS A N 1
ATOM 701 C CA . CYS A 1 89 ? 3.594 -5.503 -6.016 1.00 96.06 89 CYS A CA 1
ATOM 702 C C . CYS A 1 89 ? 5.101 -5.286 -5.845 1.00 96.06 89 CYS A C 1
ATOM 704 O O . CYS A 1 89 ? 5.894 -5.666 -6.708 1.00 96.06 89 CYS A O 1
ATOM 706 N N . CYS A 1 90 ? 5.510 -4.762 -4.693 1.00 96.12 90 CYS A N 1
ATOM 707 C CA . CYS A 1 90 ? 6.912 -4.563 -4.358 1.00 96.12 90 CYS A CA 1
ATOM 708 C C . CYS A 1 90 ? 7.697 -5.887 -4.404 1.00 96.12 90 CYS A C 1
ATOM 710 O O . CYS A 1 90 ? 8.604 -6.057 -5.224 1.00 96.12 90 CYS A O 1
ATOM 712 N N . SER A 1 91 ? 7.294 -6.868 -3.595 1.00 95.19 91 SER A N 1
ATOM 713 C CA . SER A 1 91 ? 8.045 -8.114 -3.387 1.00 95.19 91 SER A CA 1
ATOM 714 C C . SER A 1 91 ? 8.035 -9.078 -4.579 1.00 95.19 91 SER A C 1
ATOM 716 O O . SER A 1 91 ? 8.983 -9.847 -4.766 1.00 95.19 91 SER A O 1
ATOM 718 N N . LYS A 1 92 ? 6.966 -9.089 -5.386 1.00 93.50 92 LYS A N 1
ATOM 719 C CA . LYS A 1 92 ? 6.806 -10.055 -6.487 1.00 93.50 92 LYS A CA 1
ATOM 720 C C . LYS A 1 92 ? 7.006 -9.448 -7.868 1.00 93.50 92 LYS A C 1
ATOM 722 O O . LYS A 1 92 ? 7.347 -10.204 -8.774 1.00 93.50 92 LYS A O 1
ATOM 727 N N . VAL A 1 93 ? 6.803 -8.142 -8.040 1.00 92.81 93 VAL A N 1
ATOM 728 C CA . VAL A 1 93 ? 6.904 -7.481 -9.350 1.00 92.81 93 VAL A CA 1
ATOM 729 C C . VAL A 1 93 ? 8.129 -6.580 -9.405 1.00 92.81 93 VAL A C 1
ATOM 731 O O . VAL A 1 93 ? 9.001 -6.811 -10.237 1.00 92.81 93 VAL A O 1
ATOM 734 N N . MET A 1 94 ? 8.242 -5.587 -8.523 1.00 92.62 94 MET A N 1
ATOM 735 C CA . MET A 1 94 ? 9.279 -4.553 -8.644 1.00 92.62 94 MET A CA 1
ATOM 736 C C . MET A 1 94 ? 10.675 -5.076 -8.323 1.00 92.62 94 MET A C 1
ATOM 738 O O . MET A 1 94 ? 11.574 -4.940 -9.145 1.00 92.62 94 MET A O 1
ATOM 742 N N . VAL A 1 95 ? 10.840 -5.762 -7.188 1.00 90.62 95 VAL A N 1
ATOM 743 C CA . VAL A 1 95 ? 12.137 -6.327 -6.769 1.00 90.62 95 VAL A CA 1
ATOM 744 C C . VAL A 1 95 ? 12.672 -7.350 -7.775 1.00 90.62 95 VAL A C 1
ATOM 746 O O . VAL A 1 95 ? 13.880 -7.521 -7.905 1.00 90.62 95 VAL A O 1
ATOM 749 N N . LYS A 1 96 ? 11.775 -8.024 -8.501 1.00 85.94 96 LYS A N 1
ATOM 750 C CA . LYS A 1 96 ? 12.127 -9.012 -9.529 1.00 85.94 96 LYS A CA 1
ATOM 751 C C . LYS A 1 96 ? 12.280 -8.410 -10.927 1.00 85.94 96 LYS A C 1
ATOM 753 O O . LYS A 1 96 ? 12.679 -9.121 -11.845 1.00 85.94 96 LYS A O 1
ATOM 758 N N . SER A 1 97 ? 11.920 -7.140 -11.116 1.00 81.88 97 SER A N 1
ATOM 759 C CA . SER A 1 97 ? 11.995 -6.487 -12.421 1.00 81.88 97 SER A CA 1
ATOM 760 C C . SER A 1 97 ? 13.437 -6.073 -12.725 1.00 81.88 97 SER A C 1
ATOM 762 O O . SER A 1 97 ? 14.101 -5.513 -11.853 1.00 81.88 97 SER A O 1
ATOM 764 N N . PRO A 1 98 ? 13.923 -6.271 -13.962 1.00 76.56 98 PRO A N 1
ATOM 765 C CA . PRO A 1 98 ? 15.204 -5.721 -14.384 1.00 76.56 98 PRO A CA 1
ATOM 766 C C . PRO A 1 98 ? 15.216 -4.195 -14.230 1.00 76.56 98 PRO A C 1
ATOM 768 O O . PRO A 1 98 ? 14.285 -3.513 -14.673 1.00 76.56 98 PRO A O 1
ATOM 771 N N . THR A 1 99 ? 16.273 -3.658 -13.622 1.00 66.25 99 THR A N 1
ATOM 772 C CA . THR A 1 99 ? 16.437 -2.219 -13.364 1.00 66.25 99 THR A CA 1
ATOM 773 C C . THR A 1 99 ? 16.746 -1.420 -14.629 1.00 66.25 99 THR A C 1
ATOM 775 O O . THR A 1 99 ? 16.252 -0.306 -14.767 1.00 66.25 99 THR A O 1
ATOM 778 N N . ASN A 1 100 ? 17.471 -2.004 -15.588 1.00 61.69 100 ASN A N 1
ATOM 779 C CA . ASN A 1 100 ? 17.955 -1.311 -16.780 1.00 61.69 100 ASN A CA 1
ATOM 780 C C . ASN A 1 100 ? 17.547 -2.046 -18.059 1.00 61.69 100 ASN A C 1
ATOM 782 O O . ASN A 1 100 ? 18.160 -3.037 -18.442 1.00 61.69 100 ASN A O 1
ATOM 786 N N . SER A 1 101 ? 16.545 -1.522 -18.760 1.00 63.25 101 SER A N 1
ATOM 787 C CA . SER A 1 101 ? 16.511 -1.641 -20.218 1.00 63.25 101 SER A CA 1
ATOM 788 C C . SER A 1 101 ? 15.918 -0.370 -20.809 1.00 63.25 101 SER A C 1
ATOM 790 O O . SER A 1 101 ? 14.890 0.130 -20.342 1.00 63.25 101 SER A O 1
ATOM 792 N N . SER A 1 102 ? 16.614 0.191 -21.793 1.00 80.38 102 SER A N 1
ATOM 793 C CA . SER A 1 102 ? 16.100 1.291 -22.600 1.00 80.38 102 SER A CA 1
ATOM 794 C C . SER A 1 102 ? 14.767 0.882 -23.246 1.00 80.38 102 SER A C 1
ATOM 796 O O . SER A 1 102 ? 14.491 -0.299 -23.477 1.00 80.38 102 SER A O 1
ATOM 798 N N . GLY A 1 103 ? 13.888 1.858 -23.476 1.00 87.81 103 GLY A N 1
ATOM 799 C CA . GLY A 1 103 ? 12.621 1.637 -24.182 1.00 87.81 103 GLY A CA 1
ATOM 800 C C . GLY A 1 103 ? 11.488 0.989 -23.374 1.00 87.81 103 GLY A C 1
ATOM 801 O O . GLY A 1 103 ? 10.515 0.544 -23.973 1.00 87.81 103 GLY A O 1
ATOM 802 N N . HIS A 1 104 ? 11.565 0.933 -22.040 1.00 90.38 104 HIS A N 1
ATOM 803 C CA . HIS A 1 104 ? 10.447 0.482 -21.198 1.00 90.38 104 HIS A CA 1
ATOM 804 C C . HIS A 1 104 ? 10.201 1.425 -20.019 1.00 90.38 104 HIS A C 1
ATOM 806 O O . HIS A 1 104 ? 11.140 1.901 -19.378 1.00 90.38 104 HIS A O 1
ATOM 812 N N . CYS A 1 105 ? 8.931 1.594 -19.663 1.00 88.12 105 CYS A N 1
ATOM 813 C CA . CYS A 1 105 ? 8.532 2.115 -18.365 1.00 88.12 105 CYS A CA 1
ATOM 814 C C . CYS A 1 105 ? 8.793 1.052 -17.292 1.00 88.12 105 CYS A C 1
ATOM 816 O O . CYS A 1 105 ? 8.497 -0.130 -17.487 1.00 88.12 105 CYS A O 1
ATOM 818 N N . THR A 1 106 ? 9.353 1.464 -16.155 1.00 88.56 106 THR A N 1
ATOM 819 C CA . THR A 1 106 ? 9.607 0.550 -15.033 1.00 88.56 106 THR A CA 1
ATOM 820 C C . THR A 1 106 ? 8.311 0.122 -14.340 1.00 88.56 106 THR A C 1
ATOM 822 O O . THR A 1 106 ? 7.283 0.783 -14.470 1.00 88.56 106 THR A O 1
ATOM 825 N N . SER A 1 107 ? 8.369 -0.975 -13.583 1.00 91.62 107 SER A N 1
ATOM 826 C CA . SER A 1 107 ? 7.264 -1.407 -12.723 1.00 91.62 107 SER A CA 1
ATOM 827 C C . SER A 1 107 ? 7.060 -0.411 -11.572 1.00 91.62 107 SER A C 1
ATOM 829 O O . SER A 1 107 ? 8.037 -0.006 -10.938 1.00 91.62 107 SER A O 1
ATOM 831 N N . ILE A 1 108 ? 5.811 -0.040 -11.283 1.00 93.25 108 ILE A N 1
ATOM 832 C CA . ILE A 1 108 ? 5.455 0.957 -10.259 1.00 93.25 108 ILE A CA 1
ATOM 833 C C . ILE A 1 108 ? 4.164 0.589 -9.523 1.00 93.25 108 ILE A C 1
ATOM 835 O O . ILE A 1 108 ? 3.359 -0.210 -10.000 1.00 93.25 108 ILE A O 1
ATOM 839 N N . TRP A 1 109 ? 3.970 1.214 -8.365 1.00 95.38 109 TRP A N 1
ATOM 840 C CA . TRP A 1 109 ? 2.685 1.318 -7.684 1.00 95.38 109 TRP A CA 1
ATOM 841 C C . TRP A 1 109 ? 2.163 2.738 -7.869 1.00 95.38 109 TRP A C 1
ATOM 843 O O . TRP A 1 109 ? 2.865 3.703 -7.546 1.00 95.38 109 TRP A O 1
ATOM 853 N N . ASP A 1 110 ? 0.966 2.872 -8.424 1.00 91.81 110 ASP A N 1
ATOM 854 C CA . ASP A 1 110 ? 0.369 4.172 -8.758 1.00 91.81 110 ASP A CA 1
ATOM 855 C C . ASP A 1 110 ? -0.407 4.811 -7.595 1.00 91.81 110 ASP A C 1
ATOM 857 O O . ASP A 1 110 ? -0.704 6.002 -7.639 1.00 91.81 110 ASP A O 1
ATOM 861 N N . GLY A 1 111 ? -0.657 4.047 -6.530 1.00 90.94 111 GLY A N 1
ATOM 862 C CA . GLY A 1 111 ? -1.498 4.443 -5.402 1.00 90.94 111 GLY A CA 1
ATOM 863 C C . GLY A 1 111 ? -2.579 3.411 -5.090 1.00 90.94 111 GLY A C 1
ATOM 864 O O . GLY A 1 111 ? -2.944 3.276 -3.927 1.00 90.94 111 GLY A O 1
ATOM 865 N N . TRP A 1 112 ? -3.013 2.628 -6.081 1.00 90.38 112 TRP A N 1
ATOM 866 C CA . TRP A 1 112 ? -4.031 1.587 -5.906 1.00 90.38 112 TRP A CA 1
ATOM 867 C C . TRP A 1 112 ? -3.791 0.327 -6.751 1.00 90.38 112 TRP A C 1
ATOM 869 O O . TRP A 1 112 ? -4.424 -0.688 -6.503 1.00 90.38 112 TRP A O 1
ATOM 879 N N . SER A 1 113 ? -2.911 0.350 -7.749 1.00 92.69 113 SER A N 1
ATOM 880 C CA . SER A 1 113 ? -2.640 -0.752 -8.672 1.00 92.69 113 SER A CA 1
ATOM 881 C C . SER A 1 113 ? -1.153 -0.983 -8.902 1.00 92.69 113 SER A C 1
ATOM 883 O O . SER A 1 113 ? -0.305 -0.089 -8.862 1.00 92.69 113 SER A O 1
ATOM 885 N N . CYS A 1 114 ? -0.841 -2.241 -9.211 1.00 94.12 114 CYS A N 1
ATOM 886 C CA . CYS A 1 114 ? 0.501 -2.672 -9.562 1.00 94.12 114 CYS A CA 1
ATOM 887 C C . CYS A 1 114 ? 0.700 -2.668 -11.077 1.00 94.12 114 CYS A C 1
ATOM 889 O O . CYS A 1 114 ? 0.211 -3.562 -11.773 1.00 94.12 114 CYS A O 1
ATOM 891 N N . HIS A 1 115 ? 1.480 -1.719 -11.580 1.00 93.00 115 HIS A N 1
ATOM 892 C CA . HIS A 1 115 ? 1.856 -1.670 -12.985 1.00 93.00 115 HIS A CA 1
ATOM 893 C C . HIS A 1 115 ? 3.157 -2.427 -13.209 1.00 93.00 115 HIS A C 1
ATOM 895 O O . HIS A 1 115 ? 4.185 -2.156 -12.585 1.00 93.00 115 HIS A O 1
ATOM 901 N N . LYS A 1 116 ? 3.115 -3.393 -14.126 1.00 91.50 116 LYS A N 1
ATOM 902 C CA . LYS A 1 116 ? 4.308 -4.115 -14.567 1.00 91.50 116 LYS A CA 1
ATOM 903 C C . LYS A 1 116 ? 5.109 -3.260 -15.542 1.00 91.50 116 LYS A C 1
ATOM 905 O O . LYS A 1 116 ? 4.563 -2.397 -16.233 1.00 91.50 116 LYS A O 1
ATOM 910 N N . ARG A 1 117 ? 6.393 -3.592 -15.664 1.00 89.56 117 ARG A N 1
ATOM 911 C CA . ARG A 1 117 ? 7.255 -3.124 -16.745 1.00 89.56 117 ARG A CA 1
ATOM 912 C C . ARG A 1 117 ? 6.530 -3.266 -18.083 1.00 89.56 117 ARG A C 1
ATOM 914 O O . ARG A 1 117 ? 6.035 -4.342 -18.410 1.00 89.56 117 ARG A O 1
ATOM 921 N N . THR A 1 118 ? 6.467 -2.172 -18.827 1.00 89.88 118 THR A N 1
ATOM 922 C CA . THR A 1 118 ? 5.721 -2.070 -20.086 1.00 89.88 118 THR A CA 1
ATOM 923 C C . THR A 1 118 ? 6.598 -1.347 -21.105 1.00 89.88 118 THR A C 1
ATOM 925 O O . THR A 1 118 ? 7.374 -0.471 -20.726 1.00 89.88 118 THR A O 1
ATOM 928 N N . LEU A 1 119 ? 6.523 -1.725 -22.381 1.00 91.56 119 LEU A N 1
ATOM 929 C CA . LEU A 1 119 ? 7.237 -1.026 -23.455 1.00 91.56 119 LEU A CA 1
ATOM 930 C C . LEU A 1 119 ? 6.815 0.449 -23.512 1.00 91.56 119 LEU A C 1
ATOM 932 O O . LEU A 1 119 ? 5.644 0.777 -23.318 1.00 91.56 119 LEU A O 1
ATOM 936 N N . ALA A 1 120 ? 7.767 1.341 -23.774 1.00 91.12 120 ALA A N 1
ATOM 937 C CA . ALA A 1 120 ? 7.467 2.756 -23.949 1.00 91.12 120 ALA A CA 1
ATOM 938 C C . ALA A 1 120 ? 6.510 2.946 -25.140 1.00 91.12 120 ALA A C 1
ATOM 940 O O . ALA A 1 120 ? 6.665 2.305 -26.178 1.00 91.12 120 ALA A O 1
ATOM 941 N N . GLY A 1 121 ? 5.497 3.797 -24.967 1.00 90.19 121 GLY A N 1
ATOM 942 C CA . GLY A 1 121 ? 4.436 4.004 -25.959 1.00 90.19 121 GLY A CA 1
ATOM 943 C C . GLY A 1 121 ? 3.335 2.934 -25.971 1.00 90.19 121 GLY A C 1
ATOM 944 O O . GLY A 1 121 ? 2.395 3.062 -26.748 1.00 90.19 121 GLY A O 1
ATOM 945 N N . GLN A 1 122 ? 3.408 1.903 -25.121 1.00 92.31 122 GLN A N 1
ATOM 946 C CA . GLN A 1 122 ? 2.350 0.896 -24.972 1.00 92.31 122 GLN A CA 1
ATOM 947 C C . GLN A 1 122 ? 1.472 1.159 -23.744 1.00 92.31 122 GLN A C 1
ATOM 949 O O . GLN A 1 122 ? 1.915 1.723 -22.742 1.00 92.31 122 GLN A O 1
ATOM 954 N N . ILE A 1 123 ? 0.220 0.696 -23.809 1.00 88.94 123 ILE A N 1
ATOM 955 C CA . ILE A 1 123 ? -0.752 0.832 -22.718 1.00 88.94 123 ILE A CA 1
ATOM 956 C C . ILE A 1 123 ? -0.521 -0.265 -21.676 1.00 88.94 123 ILE A C 1
ATOM 958 O O . ILE A 1 123 ? -0.579 -1.459 -21.978 1.00 88.94 123 ILE A O 1
ATOM 962 N N . SER A 1 124 ? -0.325 0.143 -20.422 1.00 89.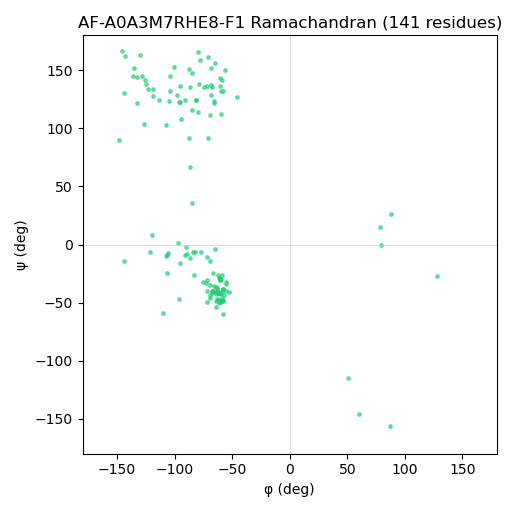25 124 SER A N 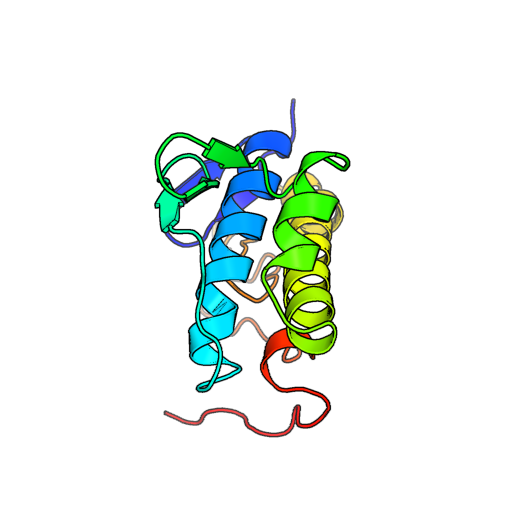1
ATOM 963 C CA . SER A 1 124 ? -0.299 -0.768 -19.278 1.00 89.25 124 SER A CA 1
ATOM 964 C C . SER A 1 124 ? -1.724 -1.012 -18.782 1.00 89.25 124 SER A C 1
ATOM 966 O O . SER A 1 124 ? -2.383 -0.084 -18.321 1.00 89.25 124 SER A O 1
ATOM 968 N N . LYS A 1 125 ? -2.206 -2.256 -18.875 1.00 87.38 125 LYS A N 1
ATOM 969 C CA . LYS A 1 125 ? -3.533 -2.651 -18.380 1.00 87.38 125 LYS A CA 1
ATOM 970 C C . LYS A 1 125 ? -3.403 -3.428 -17.074 1.00 87.38 125 LYS A C 1
ATOM 972 O O . LYS A 1 125 ? -2.626 -4.379 -16.984 1.00 87.38 125 LYS A O 1
ATOM 977 N N . VAL A 1 126 ? -4.198 -3.044 -16.084 1.00 87.94 126 VAL A N 1
ATOM 978 C CA . VAL A 1 126 ? -4.302 -3.700 -14.776 1.00 87.94 126 VAL A CA 1
ATOM 979 C C . VAL A 1 126 ? -5.773 -3.983 -14.493 1.00 87.94 126 VAL A C 1
ATOM 981 O O . VAL A 1 126 ? -6.643 -3.217 -14.899 1.00 87.94 126 VAL A O 1
ATOM 984 N N . LYS A 1 127 ? -6.066 -5.106 -13.832 1.00 83.62 127 LYS A N 1
ATOM 985 C CA . LYS A 1 127 ? -7.431 -5.392 -13.374 1.00 83.62 127 LYS A CA 1
ATOM 986 C C . LYS A 1 127 ? -7.785 -4.401 -12.264 1.00 83.62 127 LYS A C 1
ATOM 988 O O . LYS A 1 127 ? -6.948 -4.192 -11.385 1.00 83.62 127 LYS A O 1
ATOM 993 N N . CYS A 1 128 ? -9.000 -3.848 -12.274 1.00 83.19 128 CYS A N 1
ATOM 994 C CA . CYS A 1 128 ? -9.417 -2.952 -11.201 1.00 83.19 128 CYS A CA 1
ATOM 995 C C . CYS A 1 128 ? -9.366 -3.700 -9.859 1.00 83.19 128 CYS A C 1
ATOM 997 O O . CYS A 1 128 ? -9.854 -4.835 -9.761 1.00 83.19 128 CYS A O 1
ATOM 999 N N . PRO A 1 129 ? -8.760 -3.109 -8.822 1.00 87.88 129 PRO A N 1
ATOM 1000 C CA . PRO A 1 129 ? -8.694 -3.766 -7.535 1.00 87.88 129 PRO A CA 1
ATOM 1001 C C . PRO A 1 129 ? -10.047 -3.735 -6.820 1.00 87.88 129 PRO A C 1
ATOM 1003 O O . PRO A 1 129 ? -10.697 -2.694 -6.728 1.00 87.88 129 PRO A O 1
ATOM 1006 N N . TYR A 1 130 ? -10.439 -4.870 -6.244 1.00 85.56 130 TYR A N 1
ATOM 1007 C CA . TYR A 1 130 ? -11.720 -5.007 -5.542 1.00 85.56 130 TYR A CA 1
ATOM 1008 C C . TYR A 1 130 ? -11.839 -4.092 -4.313 1.00 85.56 130 TYR A C 1
ATOM 1010 O O . TYR A 1 130 ? -12.933 -3.693 -3.936 1.00 85.56 130 TYR A O 1
ATOM 1018 N N . TYR A 1 131 ? -10.722 -3.715 -3.687 1.00 88.06 131 TYR A N 1
ATOM 1019 C CA . TYR A 1 131 ? -10.728 -2.785 -2.554 1.00 88.06 131 TYR A CA 1
ATOM 1020 C C . TYR A 1 131 ? -11.030 -1.335 -2.953 1.00 88.06 131 TYR A C 1
ATOM 1022 O O . TYR A 1 131 ? -11.277 -0.514 -2.075 1.00 88.06 131 TYR A O 1
ATOM 1030 N N . VAL A 1 132 ? -11.029 -1.026 -4.255 1.00 83.50 132 VAL A N 1
ATOM 1031 C CA . VAL A 1 132 ? -11.394 0.293 -4.790 1.00 83.50 132 VAL A CA 1
ATOM 1032 C C . VAL A 1 132 ? -12.853 0.325 -5.236 1.00 83.50 132 VAL A C 1
ATOM 1034 O O . VAL A 1 132 ? -13.573 1.254 -4.895 1.00 83.50 132 VAL A O 1
ATOM 1037 N N . LEU A 1 133 ? -13.296 -0.687 -5.988 1.00 73.94 133 LEU A N 1
ATOM 1038 C CA . LEU A 1 133 ? -14.602 -0.683 -6.667 1.00 73.94 133 LEU A CA 1
ATOM 1039 C C . LEU A 1 133 ? -15.544 -1.816 -6.224 1.00 73.94 133 LEU A C 1
ATOM 1041 O O . LEU A 1 133 ? -16.575 -2.028 -6.855 1.00 73.94 133 LEU A O 1
ATOM 1045 N N . GLY A 1 134 ? -15.206 -2.583 -5.183 1.00 69.69 134 GLY A N 1
ATOM 1046 C CA . GLY A 1 134 ? -15.937 -3.807 -4.838 1.00 69.69 134 GLY A CA 1
ATOM 1047 C C . GLY A 1 134 ? -15.904 -4.839 -5.975 1.00 69.69 134 GLY A C 1
ATOM 1048 O O . GLY A 1 134 ? -14.925 -4.926 -6.719 1.00 69.69 134 GLY A O 1
ATOM 1049 N N . ASP A 1 135 ? -16.990 -5.599 -6.140 1.00 59.38 135 ASP A N 1
ATOM 1050 C CA . ASP A 1 135 ? -17.141 -6.579 -7.231 1.00 59.38 135 ASP A CA 1
ATOM 1051 C C . ASP A 1 135 ? -17.488 -5.939 -8.590 1.00 59.38 135 ASP A C 1
ATOM 1053 O O . ASP A 1 135 ? -17.484 -6.605 -9.627 1.00 59.38 135 ASP A O 1
ATOM 1057 N N . THR A 1 136 ? -17.741 -4.628 -8.628 1.00 57.66 136 THR A N 1
ATOM 1058 C CA . THR A 1 136 ? -18.095 -3.894 -9.849 1.00 57.66 136 THR A CA 1
ATOM 1059 C C . THR A 1 136 ? -16.851 -3.426 -10.609 1.00 57.66 136 THR A C 1
ATOM 1061 O O . THR A 1 136 ? -16.569 -2.243 -10.742 1.00 57.66 136 THR A O 1
ATOM 1064 N N . CYS A 1 137 ? -16.087 -4.379 -11.143 1.00 55.91 137 CYS A N 1
ATOM 1065 C CA . CYS A 1 137 ? -14.905 -4.147 -11.987 1.00 55.91 137 CYS A CA 1
ATOM 1066 C C . CYS A 1 137 ? -15.275 -3.945 -13.480 1.00 55.91 137 CYS A C 1
ATOM 1068 O O . CYS A 1 137 ? -14.561 -4.416 -14.362 1.00 55.91 137 CYS A O 1
ATOM 1070 N N . ASN A 1 138 ? -16.407 -3.295 -13.781 1.00 50.38 138 ASN A N 1
ATOM 1071 C CA . ASN A 1 138 ? -16.871 -3.079 -15.164 1.00 50.38 138 ASN A CA 1
ATOM 1072 C C . ASN A 1 138 ? -16.721 -1.634 -15.654 1.00 50.38 138 ASN A C 1
ATOM 1074 O O . ASN A 1 138 ? -16.898 -1.380 -16.842 1.00 50.38 138 ASN A O 1
ATOM 1078 N N . THR A 1 139 ? -16.378 -0.682 -14.789 1.00 43.66 139 THR A N 1
ATOM 1079 C CA . THR A 1 139 ? -16.161 0.704 -15.206 1.00 43.66 139 THR A CA 1
ATOM 1080 C C . THR A 1 139 ? -14.713 0.897 -15.642 1.00 43.66 139 THR A C 1
ATOM 1082 O O . THR A 1 139 ? -13.822 1.217 -14.857 1.00 43.66 139 THR A O 1
ATOM 1085 N N . VAL A 1 140 ? -14.478 0.710 -16.940 1.00 38.47 140 VAL A N 1
ATOM 1086 C CA . VAL A 1 140 ? -13.470 1.515 -17.629 1.00 38.47 140 VAL A CA 1
ATOM 1087 C C . VAL A 1 140 ? -13.944 2.960 -17.464 1.00 38.47 140 VAL A C 1
ATOM 1089 O O . VAL A 1 140 ? -15.021 3.310 -17.941 1.00 38.47 140 VAL A O 1
ATOM 1092 N N . PHE A 1 141 ? -13.215 3.771 -16.698 1.00 34.97 141 PHE A N 1
ATOM 1093 C CA . PHE A 1 141 ? -13.410 5.216 -16.740 1.00 34.97 141 PHE A CA 1
ATOM 1094 C C . PHE A 1 141 ? -12.851 5.681 -18.085 1.00 34.97 141 PHE A C 1
ATOM 1096 O O . PHE A 1 141 ? -11.648 5.905 -18.214 1.00 34.97 141 PHE A O 1
ATOM 1103 N N . ASP A 1 142 ? -13.714 5.726 -19.097 1.00 27.38 142 ASP A N 1
ATOM 1104 C CA . ASP A 1 142 ? -13.439 6.475 -20.315 1.00 27.38 142 ASP A CA 1
ATOM 1105 C C . ASP A 1 142 ? -13.493 7.962 -19.929 1.00 27.38 142 ASP A C 1
ATOM 1107 O O . ASP A 1 142 ? -14.540 8.466 -19.516 1.00 27.38 142 ASP A O 1
ATOM 1111 N N . TYR A 1 143 ? -12.329 8.617 -19.955 1.00 33.06 143 TYR A N 1
ATOM 1112 C CA . TYR A 1 143 ? -12.199 10.073 -19.853 1.00 33.06 143 TYR A CA 1
ATOM 1113 C C . TYR A 1 143 ? -12.467 10.725 -21.208 1.00 33.06 143 TYR A C 1
ATOM 1115 O O . TYR A 1 143 ? -11.985 10.169 -22.223 1.00 33.06 143 TYR A O 1
#

Radius of gyration: 15.78 Å; Cα contacts (8 Å, |Δi|>4): 226; chains: 1; bounding box: 40×24×46 Å

InterPro domains:
  IPR001879 GPCR, family 2, extracellular hormone receptor domain [PS50227] (89-143)
  IPR036445 GPCR family 2, extracellular hormone receptor domain superfamily [G3DSA:4.10.1240.10] (66-142)
  IPR036445 GPCR fam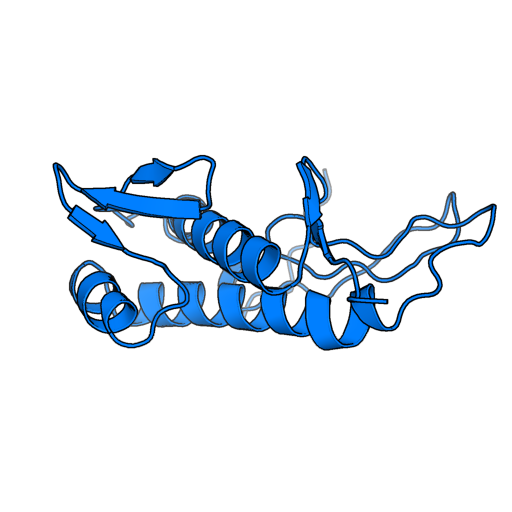ily 2, extracellular hormone receptor domain superfamily [SSF111418] (78-135)

pLDDT: mean 87.1, std 14.09, range [27.38, 97.5]

Foldseek 3Di:
DQFWAQEPPPGTDGLLQQLLQLLLLLLVLLCVQPVPDDDQFDADPSRWTDHDPDTARCPDPVRLVVRCVRGDPLSSVLSVQQSVQSSCLRPPARSPDDPDDPQWDPWHDHNRFTFHIGGPPDDTDDQHDCSRHNPPSPDPPPD

Organism: Brachionus plicatilis (NCBI:txid10195)